Protein 8ZMM (pdb70)

Radius of gyration: 25.81 Å; Cα contacts (8 Å, |Δi|>4): 399; chains: 6; bounding box: 47×24×90 Å

Solvent-accessible surface area: 10293 Å² total

Foldseek 3Di:
DQDDDDDDDDDDDDDDDDDD/DDDDDDDDDDDDDDDDDDDDD/DCDDDDDDDDDDDDDDDPD/DDDDDDDDDDDDDDDDDDDDD/DDDDDDDDDDDDDDDDDDPD/DDDDDDDDDDDDDDDDDDDDD

Secondary structure (DSSP, 8-state):
-----PPPPPPPPP------/------PPPPPPPP-------/-----PPPPPPPPP-----/------PPPPPPPPP------/------PPPPPPPPP-----/------PPPPPPPPP------

B-factor: mean 19.25, std 9.71, range [7.04, 76.08]

Sequence (122 aa):
GPGPGEKGDRRGFPGPGPGPGPGPGPGEKGDRGFPGPGPGPGGPGPGEKGDRGFPGPGPGPPGPGPGEKGDRGFPGPGPGPGPGPGPGEKGDRGFPGPGPGPPGPGPGEKGDRGFPGPGPGPG

Structure (mmCIF, N/CA/C/O backbone):
data_8ZMM
#
_entry.id   8ZMM
#
_cell.length_a   30.479
_cell.length_b   26.425
_cell.length_c   67.617
_cell.angle_alpha   90.000
_cell.angle_beta   99.088
_cell.angle_gamma   90.000
#
_symmetry.space_group_name_H-M   'P 1 21 1'
#
loop_
_entity.id
_entity.type
_entity.pdbx_description
1 polymer 'collagen type IV'
2 water water
#
loop_
_atom_site.group_PDB
_atom_site.id
_atom_site.type_symbol
_atom_site.label_atom_id
_atom_site.label_alt_id
_atom_site.label_comp_id
_atom_site.label_asym_id
_atom_site.label_entity_id
_atom_site.label_seq_id
_atom_site.pdbx_PDB_ins_code
_atom_site.Cartn_x
_atom_site.Cartn_y
_atom_site.Cartn_z
_atom_site.occupancy
_atom_site.B_iso_or_equiv
_atom_site.auth_seq_id
_atom_site.auth_comp_id
_atom_site.auth_asym_id
_atom_site.auth_atom_id
_atom_site.pdbx_PDB_model_num
ATOM 9 N N . GLY A 1 3 ? 19.043 -9.190 -27.077 1.000 32.694 3 GLY A N 1
ATOM 10 C CA . GLY A 1 3 ? 19.677 -8.447 -26.014 1.000 28.344 3 GLY A CA 1
ATOM 11 C C . GLY A 1 3 ? 19.344 -9.017 -24.639 1.000 24.713 3 GLY A C 1
ATOM 12 O O . GLY A 1 3 ? 18.485 -9.893 -24.485 1.000 24.981 3 GLY A O 1
ATOM 13 N N . PRO A 1 4 ? 20.036 -8.521 -23.594 1.000 21.760 4 PRO A N 1
ATOM 14 C CA . PRO A 1 4 ? 19.832 -9.024 -22.250 1.000 20.704 4 PRO A CA 1
ATOM 15 C C . PRO A 1 4 ? 18.451 -8.622 -21.758 1.000 16.169 4 PRO A C 1
ATOM 16 O O . PRO A 1 4 ? 17.836 -7.672 -22.235 1.000 15.853 4 PRO A O 1
ATOM 28 N N . GLY A 1 6 ? 15.718 -6.824 -19.415 1.000 12.662 6 GLY A N 1
ATOM 29 C CA . GLY A 1 6 ? 15.685 -5.485 -18.840 1.000 14.091 6 GLY A CA 1
ATOM 30 C C . GLY A 1 6 ? 15.947 -5.478 -17.342 1.000 15.632 6 GLY A C 1
ATOM 31 O O . GLY A 1 6 ? 16.025 -6.521 -16.710 1.000 17.242 6 GLY A O 1
ATOM 32 N N . PRO A 1 7 ? 15.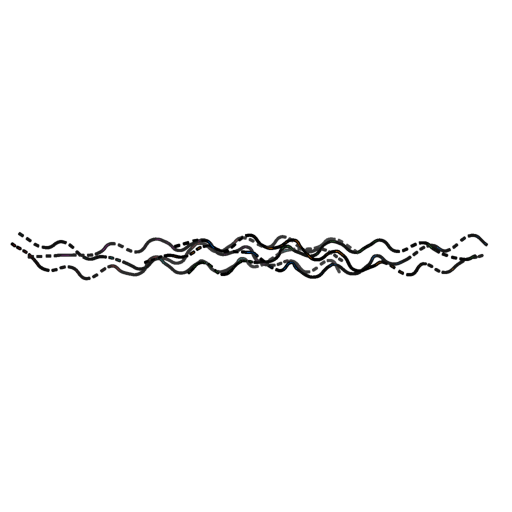995 -4.269 -16.748 1.000 16.393 7 PRO A N 1
ATOM 33 C CA . PRO A 1 7 ? 16.170 -4.158 -15.309 1.000 18.500 7 PRO A CA 1
ATOM 34 C C . PRO A 1 7 ? 14.922 -4.565 -14.535 1.000 18.782 7 PRO A C 1
ATOM 35 O O . PRO A 1 7 ? 13.808 -4.679 -15.064 1.000 15.621 7 PRO A O 1
ATOM 47 N N . GLY A 1 9 ? 11.622 -4.454 -12.262 1.000 17.118 9 GLY A N 1
ATOM 48 C CA . GLY A 1 9 ? 10.521 -3.501 -12.121 1.000 17.074 9 GLY A CA 1
ATOM 49 C C . GLY A 1 9 ? 10.537 -2.718 -10.806 1.000 17.809 9 GLY A C 1
ATOM 50 O O . GLY A 1 9 ? 11.324 -3.004 -9.924 1.000 20.202 9 GLY A O 1
ATOM 51 N N . GLU A 1 10 ? 9.648 -1.707 -10.713 1.000 17.017 10 GLU A N 1
ATOM 52 C CA . GLU A 1 10 ? 9.484 -0.879 -9.520 1.000 19.101 10 GLU A CA 1
ATOM 53 C C . GLU A 1 10 ? 8.918 -1.721 -8.368 1.000 18.440 10 GLU A C 1
ATOM 54 O O . GLU A 1 10 ? 8.120 -2.631 -8.555 1.000 16.457 10 GLU A O 1
ATOM 60 N N . LYS A 1 11 ? 9.326 -1.426 -7.130 1.000 20.735 11 LYS A N 1
ATOM 61 C CA . LYS A 1 11 ? 8.794 -2.143 -5.977 1.000 20.955 11 LYS A CA 1
ATOM 62 C C . LYS A 1 11 ? 7.300 -1.844 -5.834 1.000 18.723 11 LYS A C 1
ATOM 63 O O . LYS A 1 11 ? 6.858 -0.740 -6.153 1.000 19.537 11 LYS A O 1
ATOM 69 N N . GLY A 1 12 ? 6.507 -2.848 -5.412 1.000 16.292 12 GLY A N 1
ATOM 70 C CA . GLY A 1 12 ? 5.073 -2.664 -5.259 1.000 14.327 12 GLY A CA 1
ATOM 71 C C . GLY A 1 12 ? 4.699 -1.710 -4.124 1.000 14.161 12 GLY A C 1
ATOM 72 O O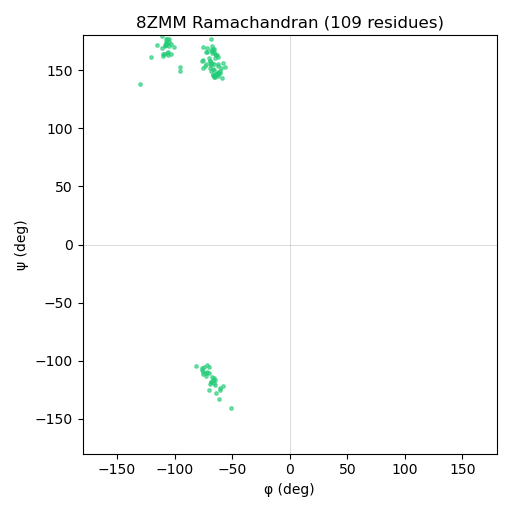 . GLY A 1 12 ? 5.532 -1.367 -3.286 1.000 15.658 12 GLY A O 1
ATOM 73 N N . ASP A 1 13 ? 3.424 -1.300 -4.122 1.000 13.899 13 ASP A N 1
ATOM 74 C CA . ASP A 1 13 ? 2.899 -0.415 -3.100 1.000 13.795 13 ASP A CA 1
ATOM 75 C C . ASP A 1 13 ? 2.821 -1.149 -1.770 1.000 12.247 13 ASP A C 1
ATOM 76 O O . ASP A 1 13 ? 2.684 -2.370 -1.717 1.000 11.844 13 ASP A O 1
ATOM 81 N N . ARG A 1 14 ? 2.851 -0.376 -0.693 1.000 13.793 14 ARG A N 1
ATOM 82 C CA A ARG A 1 14 ? 2.713 -0.941 0.634 0.500 13.431 14 ARG A CA 1
ATOM 83 C CA B ARG A 1 14 ? 2.716 -0.946 0.631 0.500 13.689 14 ARG A CA 1
ATOM 84 C C . ARG A 1 14 ? 1.314 -1.519 0.816 1.000 11.220 14 ARG A C 1
ATOM 85 O O . ARG A 1 14 ? 0.310 -1.040 0.300 1.000 13.669 14 ARG A O 1
ATOM 100 N N . GLY A 1 15 ? 1.251 -2.602 1.600 1.000 11.254 15 GLY A N 1
ATOM 101 C CA . GLY A 1 15 ? -0.023 -3.210 1.908 1.000 10.401 15 GLY A CA 1
ATOM 102 C C . GLY A 1 15 ? -0.934 -2.309 2.730 1.000 11.542 15 GLY A C 1
ATOM 103 O O . GLY A 1 15 ? -0.498 -1.351 3.360 1.000 11.829 15 GLY A O 1
ATOM 104 N N . PHE A 1 16 ? -2.224 -2.623 2.713 1.000 11.284 16 PHE A N 1
ATOM 105 C CA . PHE A 1 16 ? -3.178 -1.906 3.534 1.000 11.907 16 PHE A CA 1
ATOM 106 C C . PHE A 1 16 ? -2.944 -2.237 5.000 1.000 11.785 16 PHE A C 1
ATOM 107 O O . PHE A 1 16 ? -2.379 -3.265 5.357 1.000 11.442 16 PHE A O 1
ATOM 115 N N . PRO A 1 17 ? -3.401 -1.361 5.894 1.000 13.319 17 PRO A N 1
ATOM 116 C CA . PRO A 1 17 ? -3.255 -1.641 7.317 1.000 13.684 17 PRO A CA 1
ATOM 117 C C . PRO A 1 17 ? -4.109 -2.850 7.679 1.000 12.422 17 PRO A C 1
ATOM 118 O O . PRO A 1 17 ? -5.135 -3.175 7.033 1.000 14.145 17 PRO A O 1
ATOM 122 N N . GLY A 1 18 ? -3.697 -3.497 8.752 1.000 12.840 18 GLY A N 1
ATOM 123 C CA . GLY A 1 18 ? -4.407 -4.666 9.206 1.000 12.619 18 GLY A CA 1
ATOM 124 C C . GLY A 1 18 ? -5.794 -4.327 9.732 1.000 13.497 18 GLY A C 1
ATOM 125 O O . GLY A 1 18 ? -6.133 -3.189 10.051 1.000 12.923 18 GLY A O 1
ATOM 126 N N . PRO A 1 19 ? -6.619 -5.362 9.868 1.000 13.753 19 PRO A N 1
ATOM 127 C CA . PRO A 1 19 ? -7.947 -5.209 10.442 1.000 14.779 19 PRO A CA 1
ATOM 128 C C . PRO A 1 19 ? -7.882 -4.959 11.937 1.000 13.472 19 PRO A C 1
ATOM 129 O O . PRO A 1 19 ? -6.898 -5.274 12.591 1.000 12.573 19 PRO A O 1
ATOM 141 N N . GLY A 1 21 ? -8.302 -5.774 15.791 1.000 10.370 21 GLY A N 1
ATOM 142 C CA . GLY A 1 21 ? -8.109 -7.020 16.485 1.000 10.444 21 GLY A CA 1
ATOM 143 C C . GLY A 1 21 ? -9.415 -7.686 16.867 1.000 10.233 21 GLY A C 1
ATOM 144 O O . GLY A 1 21 ? -10.507 -7.116 16.712 1.000 10.078 21 GLY A O 1
ATOM 145 N N . PRO A 1 22 ? -9.301 -8.892 17.458 1.000 10.383 22 PRO A N 1
ATOM 146 C CA . PRO A 1 22 ? -10.474 -9.590 17.970 1.000 10.498 22 PRO A CA 1
ATOM 147 C C . PRO A 1 22 ? -11.215 -8.774 18.996 1.000 10.381 22 PRO A C 1
ATOM 148 O O . PRO A 1 22 ? -10.638 -8.010 19.761 1.000 9.629 22 PRO A O 1
ATOM 160 N N . GLY A 1 24 ? -12.754 -8.034 22.473 1.000 11.576 24 GLY A N 1
ATOM 161 C CA . GLY A 1 24 ? -12.260 -8.409 23.768 1.000 11.764 24 GLY A CA 1
ATOM 162 C C . GLY A 1 24 ? -13.131 -9.474 24.408 1.000 13.265 24 GLY A C 1
ATOM 163 O O . GLY A 1 24 ? -14.280 -9.680 24.020 1.000 14.034 24 GLY A O 1
ATOM 164 N N . PRO A 1 25 ? -12.599 -10.124 25.441 1.000 14.698 25 PRO A N 1
ATOM 165 C CA . PRO A 1 25 ? -13.341 -11.157 26.137 1.000 15.281 25 PRO A CA 1
ATOM 166 C C . PRO A 1 25 ? -14.581 -10.604 26.835 1.000 14.690 25 PRO A C 1
ATOM 167 O O . PRO A 1 25 ? -14.649 -9.433 27.236 1.000 12.652 25 PRO A O 1
ATOM 179 N N . GLY A 1 27 ? -17.006 -9.660 29.817 1.000 21.193 27 GLY A N 1
ATOM 180 C CA . GLY A 1 27 ? -16.664 -9.168 31.155 1.000 24.737 27 GLY A CA 1
ATOM 181 C C . GLY A 1 27 ? -16.877 -10.198 32.257 1.000 31.019 27 GLY A C 1
ATOM 182 O O . GLY A 1 27 ? -17.938 -10.851 32.209 1.000 40.438 27 GLY A O 1
ATOM 183 N N . PRO B 1 1 ? 20.371 -4.782 -27.273 1.000 41.298 1 PRO B N 1
ATOM 184 C CA . PRO B 1 1 ? 20.130 -3.790 -26.235 1.000 34.077 1 PRO B CA 1
ATOM 185 C C . PRO B 1 1 ? 19.273 -4.424 -25.146 1.000 28.067 1 PRO B C 1
ATOM 186 O O . PRO B 1 1 ? 18.466 -5.304 -25.446 1.000 27.489 1 PRO B O 1
ATOM 198 N N . GLY B 1 3 ? 16.277 -5.190 -22.600 1.000 14.880 3 GLY B N 1
ATOM 199 C CA . GLY B 1 3 ? 14.843 -4.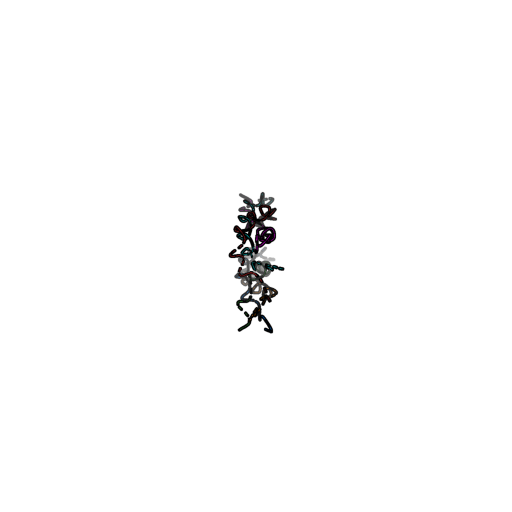990 -22.647 1.000 14.182 3 GLY B CA 1
ATOM 200 C C . GLY B 1 3 ? 14.372 -3.925 -21.673 1.000 13.586 3 GLY B C 1
ATOM 201 O O . GLY B 1 3 ? 15.153 -3.310 -20.946 1.000 15.377 3 GLY B O 1
ATOM 202 N N . PRO B 1 4 ? 13.062 -3.679 -21.676 1.000 13.350 4 PRO B N 1
ATOM 203 C CA . PRO B 1 4 ? 12.477 -2.676 -20.798 1.000 13.142 4 PRO B CA 1
ATOM 204 C C . PRO B 1 4 ? 12.421 -3.203 -19.374 1.000 12.110 4 PRO B C 1
ATOM 205 O O . PRO B 1 4 ? 12.592 -4.398 -19.126 1.000 11.103 4 PRO B O 1
ATOM 217 N N . GLY B 1 6 ? 10.963 -4.578 -15.884 1.000 11.956 6 GLY B N 1
ATOM 218 C CA . GLY B 1 6 ? 9.867 -5.469 -15.584 1.000 13.033 6 GLY B CA 1
ATOM 219 C C . GLY B 1 6 ? 8.656 -4.694 -15.052 1.000 12.979 6 GLY B C 1
ATOM 220 O O . GLY B 1 6 ? 8.697 -3.487 -14.783 1.000 13.733 6 GLY B O 1
ATOM 221 N N . PRO B 1 7 ? 7.530 -5.408 -14.843 1.000 14.549 7 PRO B N 1
ATOM 222 C CA . PRO B 1 7 ? 6.315 -4.800 -14.298 1.000 14.634 7 PRO B CA 1
ATOM 223 C C . PRO B 1 7 ? 6.495 -4.376 -12.860 1.000 13.672 7 PRO B C 1
ATOM 224 O O . PRO B 1 7 ? 7.335 -4.920 -12.157 1.000 12.954 7 PRO B O 1
ATOM 236 N N . GLY B 1 9 ? 5.944 -4.347 -8.927 1.000 13.099 9 GLY B N 1
ATOM 237 C CA . GLY B 1 9 ? 5.676 -5.445 -8.027 1.000 12.287 9 GLY B CA 1
ATOM 238 C C . GLY B 1 9 ? 4.254 -5.405 -7.491 1.000 11.549 9 GLY B C 1
ATOM 239 O O . GLY B 1 9 ? 3.561 -4.403 -7.578 1.000 12.743 9 GLY B O 1
ATOM 240 N N . GLU B 1 10 ? 3.845 -6.541 -6.946 1.000 12.894 10 GLU B N 1
ATOM 241 C CA . GLU B 1 10 ? 2.531 -6.643 -6.367 1.000 13.114 10 GLU B CA 1
ATOM 242 C C . GLU B 1 10 ? 2.465 -5.874 -5.061 1.000 12.214 10 GLU B C 1
ATOM 243 O O . GLU B 1 10 ? 3.444 -5.637 -4.375 1.000 12.186 10 GLU B O 1
ATOM 249 N N . LYS B 1 11 ? 1.249 -5.478 -4.722 1.000 12.856 11 LYS B N 1
ATOM 250 C CA . LYS B 1 11 ? 1.010 -4.804 -3.468 1.000 12.962 11 LYS B CA 1
ATOM 251 C C . LYS B 1 11 ? 1.416 -5.715 -2.317 1.000 11.266 11 LYS B C 1
ATOM 252 O O . LYS B 1 11 ? 1.240 -6.936 -2.347 1.000 11.970 11 LYS B O 1
ATOM 258 N N . GLY B 1 12 ? 1.892 -5.079 -1.251 1.000 10.507 12 GLY B N 1
ATOM 259 C CA . GLY B 1 12 ? 2.262 -5.806 -0.064 1.000 9.759 12 GLY B CA 1
ATOM 260 C C . GLY B 1 12 ? 1.079 -6.498 0.598 1.000 10.492 12 GLY B C 1
ATOM 261 O O . GLY B 1 12 ? -0.063 -6.162 0.366 1.000 11.324 12 GLY B O 1
ATOM 262 N N . ASP B 1 13 ? 1.408 -7.446 1.474 1.000 11.557 13 ASP B N 1
ATOM 263 C CA . ASP B 1 13 ? 0.437 -8.099 2.315 1.000 12.256 13 ASP B CA 1
ATOM 264 C C . ASP B 1 13 ? -0.240 -7.103 3.249 1.000 11.020 13 ASP B C 1
ATOM 265 O O . ASP B 1 13 ? 0.355 -6.136 3.686 1.000 10.091 13 ASP B O 1
ATOM 270 N N . ARG B 1 14 ? -1.497 -7.372 3.559 1.000 12.240 14 ARG B N 1
ATOM 271 C CA . ARG B 1 14 ? -2.168 -6.580 4.558 1.000 11.970 14 ARG B CA 1
ATOM 272 C C . ARG B 1 14 ? -1.459 -6.736 5.914 1.000 10.742 14 ARG B C 1
ATOM 273 O O . ARG B 1 14 ? -0.910 -7.777 6.251 1.000 10.723 14 ARG B O 1
ATOM 281 N N . GLY B 1 15 ? -1.485 -5.674 6.701 1.000 10.988 15 GLY B N 1
ATOM 282 C CA . GLY B 1 15 ? -0.938 -5.729 8.030 1.000 9.906 15 GLY B CA 1
ATOM 283 C C . GLY B 1 15 ? -1.605 -6.814 8.857 1.000 9.987 15 GLY B C 1
ATOM 284 O O . GLY B 1 15 ? -2.719 -7.256 8.605 1.000 11.394 15 GLY B O 1
ATOM 285 N N . PHE B 1 16 ? -0.894 -7.290 9.868 1.000 10.531 16 PHE B N 1
ATOM 286 C CA . PHE B 1 16 ? -1.471 -8.234 10.800 1.000 11.203 16 PHE B CA 1
ATOM 287 C C . PHE B 1 16 ? -2.643 -7.585 11.533 1.000 11.393 16 PHE B C 1
ATOM 288 O O . PHE B 1 16 ? -2.668 -6.370 11.750 1.000 12.092 16 PHE B O 1
ATOM 296 N N . PRO B 1 17 ? -3.578 -8.397 12.033 1.000 12.286 17 PRO B N 1
ATOM 297 C CA . PRO B 1 17 ? -4.626 -7.861 12.897 1.000 12.672 17 PRO B CA 1
ATOM 298 C C . PRO B 1 17 ? -4.059 -7.204 14.144 1.000 11.434 17 PRO B C 1
ATOM 299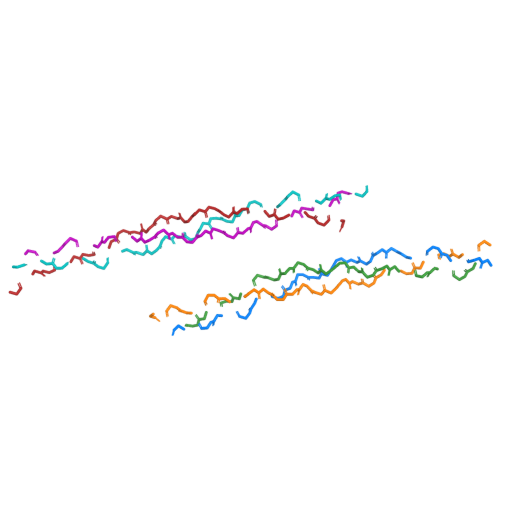 O O . PRO B 1 17 ? -3.002 -7.587 14.648 1.000 12.458 17 PRO B O 1
ATOM 303 N N . GLY B 1 18 ? -4.781 -6.245 14.672 1.000 11.623 18 GLY B N 1
ATOM 304 C CA . GLY B 1 18 ? -4.461 -5.643 15.936 1.000 10.530 18 GLY B CA 1
ATOM 305 C C . GLY B 1 18 ? -4.665 -6.623 17.078 1.000 9.556 18 GLY B C 1
ATOM 306 O O . GLY B 1 18 ? -5.133 -7.747 16.908 1.000 10.263 18 GLY B O 1
ATOM 307 N N . PRO B 1 19 ? -4.327 -6.183 18.294 1.000 10.124 19 PRO B N 1
ATOM 308 C CA . PRO B 1 19 ? -4.480 -7.033 19.461 1.000 10.114 19 PRO B CA 1
ATOM 309 C C . PRO B 1 19 ? -5.945 -7.103 19.867 1.000 8.912 19 PRO B C 1
ATOM 310 O O . PRO B 1 19 ? -6.776 -6.289 19.475 1.000 9.585 19 PRO B O 1
ATOM 322 N N . GLY B 1 21 ? -9.314 -6.563 21.864 1.000 8.957 21 GLY B N 1
ATOM 323 C CA . GLY B 1 21 ? -9.888 -5.444 22.585 1.000 10.085 21 GLY B CA 1
ATOM 324 C C . GLY B 1 21 ? -9.853 -5.720 24.072 1.000 8.994 21 GLY B C 1
ATOM 325 O O . GLY B 1 21 ? -9.607 -6.825 24.526 1.000 10.170 21 GLY B O 1
ATOM 326 N N . PRO B 1 22 ? -10.172 -4.696 24.880 1.000 11.161 22 PRO B N 1
ATOM 327 C CA . PRO B 1 22 ? -10.222 -4.866 26.329 1.000 11.792 22 PRO B CA 1
ATOM 328 C C . PRO B 1 22 ? -11.407 -5.731 26.682 1.000 10.899 22 PRO B C 1
ATOM 329 O O . PRO B 1 22 ? -12.380 -5.854 25.936 1.000 10.976 22 PRO B O 1
ATOM 341 N N . GLY B 1 24 ? -14.876 -6.775 28.544 1.000 14.248 24 GLY B N 1
ATOM 342 C CA . GLY B 1 24 ? -16.022 -6.053 29.024 1.000 16.752 24 GLY B CA 1
ATOM 343 C C . GLY B 1 24 ? -15.854 -5.762 30.501 1.000 18.146 24 GLY B C 1
ATOM 344 O O . GLY B 1 24 ? -15.138 -6.474 31.207 1.000 18.722 24 GLY B O 1
ATOM 345 N N . PRO B 1 25 ? -16.482 -4.677 30.985 1.000 23.548 25 PRO B N 1
ATOM 346 C CA . PRO B 1 25 ? -16.407 -4.361 32.402 1.000 25.155 25 PRO B CA 1
ATOM 347 C C . PRO B 1 25 ? -17.066 -5.450 33.239 1.000 24.231 25 PRO B C 1
ATOM 348 O O . PRO B 1 25 ? -17.928 -6.172 32.775 1.000 21.142 25 PRO B O 1
ATOM 360 N N . GLY B 1 27 ? -19.246 -5.116 35.435 1.000 36.653 27 GLY B N 1
ATOM 361 C CA . GLY B 1 27 ? -20.670 -4.808 35.473 1.000 45.076 27 GLY B CA 1
ATOM 362 C C . GLY B 1 27 ? -21.286 -4.636 34.095 1.000 48.972 27 GLY B C 1
ATOM 363 O O . GLY B 1 27 ? -21.099 -5.547 33.263 1.000 55.686 27 GLY B O 1
ATOM 372 N N . GLY C 1 3 ? 16.073 -7.031 -25.556 1.000 17.532 3 GLY C N 1
ATOM 373 C CA . GLY C 1 3 ? 15.803 -8.219 -24.786 1.000 15.839 3 GLY C CA 1
ATOM 374 C C . GLY C 1 3 ? 14.404 -8.221 -24.195 1.000 14.659 3 GLY C C 1
ATOM 375 O O . GLY C 1 3 ? 13.616 -7.277 -24.339 1.000 13.729 3 GLY C O 1
ATOM 376 N N . PRO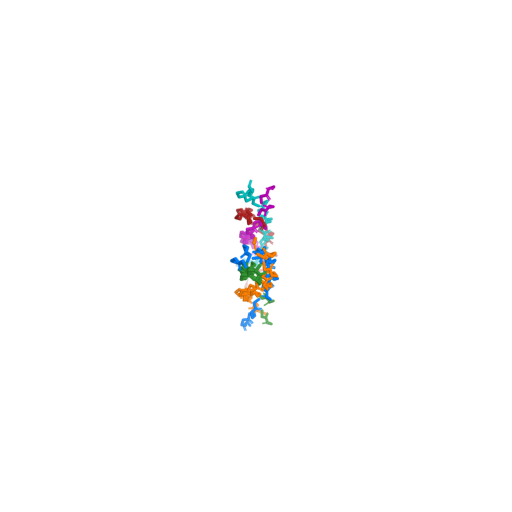 C 1 4 ? 14.065 -9.303 -23.486 1.000 13.096 4 PRO C N 1
ATOM 377 C CA . PRO C 1 4 ? 12.752 -9.383 -22.851 1.000 12.467 4 PRO C CA 1
ATOM 378 C C . PRO C 1 4 ? 12.636 -8.416 -21.682 1.000 11.928 4 PRO C C 1
ATOM 379 O O . PRO C 1 4 ? 13.623 -7.894 -21.157 1.000 11.014 4 PRO C O 1
ATOM 391 N N . GLY C 1 6 ? 12.455 -7.056 -17.954 1.000 12.312 6 GLY C N 1
ATOM 392 C CA . GLY C 1 6 ? 13.140 -7.458 -16.752 1.000 14.936 6 GLY C CA 1
ATOM 393 C C . GLY C 1 6 ? 12.232 -8.193 -15.782 1.000 15.368 6 GLY C C 1
ATOM 394 O O . GLY C 1 6 ? 11.019 -8.333 -15.970 1.000 14.653 6 GLY C O 1
ATOM 395 N N . PRO C 1 7 ? 12.814 -8.663 -14.666 1.000 18.475 7 PRO C N 1
ATOM 396 C CA . PRO C 1 7 ? 12.020 -9.379 -13.681 1.000 19.568 7 PRO C CA 1
ATOM 397 C C . PRO C 1 7 ? 10.996 -8.460 -13.039 1.000 18.532 7 PRO C C 1
ATOM 398 O O . PRO C 1 7 ? 11.156 -7.253 -12.959 1.000 17.802 7 PRO C O 1
ATOM 410 N N . GLY C 1 9 ? 8.990 -6.383 -10.324 1.000 14.924 9 GLY C N 1
ATOM 411 C CA . GLY C 1 9 ? 9.494 -5.671 -9.178 1.000 16.292 9 GLY C CA 1
ATOM 412 C C . GLY C 1 9 ? 9.180 -6.438 -7.901 1.000 16.764 9 GLY C C 1
ATOM 413 O O . GLY C 1 9 ? 8.350 -7.331 -7.861 1.000 15.373 9 GLY C O 1
ATOM 414 N N . GLU C 1 10 ? 9.878 -6.070 -6.852 1.000 18.309 10 GLU C N 1
ATOM 415 C CA . GLU C 1 10 ? 9.679 -6.767 -5.604 1.000 19.534 10 GLU C CA 1
ATOM 416 C C . GLU C 1 10 ? 8.300 -6.448 -5.035 1.000 16.426 10 GLU C C 1
ATOM 417 O O . GLU C 1 10 ? 7.744 -5.367 -5.219 1.000 16.169 10 GLU C O 1
ATOM 423 N N . LYS C 1 11 ? 7.769 -7.397 -4.277 1.000 16.752 11 LYS C N 1
ATOM 424 C CA . LYS C 1 11 ? 6.503 -7.176 -3.602 1.000 15.861 11 LYS C CA 1
ATOM 425 C C . LYS C 1 11 ? 6.632 -6.035 -2.592 1.000 15.352 11 LYS C C 1
ATOM 426 O O . LYS C 1 11 ? 7.658 -5.854 -1.940 1.000 17.182 11 LYS C O 1
ATOM 432 N N . GLY C 1 12 ? 5.548 -5.292 -2.423 1.000 11.921 12 GLY C N 1
ATOM 433 C CA . GLY C 1 12 ? 5.510 -4.196 -1.477 1.000 12.037 12 GLY C CA 1
ATOM 434 C C . GLY C 1 12 ? 5.665 -4.675 -0.039 1.000 11.864 12 GLY C C 1
ATOM 435 O O . GLY C 1 12 ? 5.469 -5.842 0.301 1.000 12.307 12 GLY C O 1
ATOM 436 N N . ASP C 1 13 ? 5.967 -3.731 0.840 1.000 12.194 13 ASP C N 1
ATOM 437 C CA . ASP C 1 13 ? 6.044 -4.014 2.260 1.000 12.470 13 ASP C CA 1
ATOM 438 C C . ASP C 1 13 ? 4.683 -4.337 2.867 1.000 10.525 13 ASP C C 1
ATOM 439 O O . ASP C 1 13 ? 3.649 -3.804 2.445 1.000 10.584 13 ASP C O 1
ATOM 444 N N . ARG C 1 14 ? 4.698 -5.181 3.888 1.000 10.719 14 ARG C N 1
ATOM 445 C CA . ARG C 1 14 ? 3.497 -5.472 4.649 1.000 10.463 14 ARG C CA 1
ATOM 446 C C . ARG C 1 14 ? 2.954 -4.179 5.234 1.000 10.144 14 ARG C C 1
ATOM 447 O O . ARG C 1 14 ? 3.722 -3.343 5.735 1.000 11.904 14 ARG C O 1
ATOM 455 N N . GLY C 1 15 ? 1.615 -4.075 5.278 1.000 9.182 15 GLY C N 1
ATOM 456 C CA . GLY C 1 15 ? 0.987 -2.922 5.868 1.000 9.777 15 GLY C CA 1
ATOM 457 C C . GLY C 1 15 ? 1.215 -2.833 7.383 1.000 9.540 15 GLY C C 1
ATOM 458 O O . GLY C 1 15 ? 1.665 -3.764 8.032 1.000 10.622 15 GLY C O 1
ATOM 459 N N . PHE C 1 16 ? 0.812 -1.703 7.919 1.000 11.110 16 PHE C N 1
ATOM 460 C CA . PHE C 1 16 ? 0.890 -1.466 9.338 1.000 11.789 16 PHE C CA 1
ATOM 461 C C . PHE C 1 16 ? -0.072 -2.398 10.070 1.000 11.651 16 PHE C C 1
ATOM 462 O O . PHE C 1 16 ? -1.139 -2.710 9.557 1.000 11.045 16 PHE C O 1
ATOM 470 N N . PRO C 1 17 ? 0.228 -2.791 11.335 1.000 12.660 17 PRO C N 1
ATOM 471 C CA . PRO C 1 17 ? -0.728 -3.579 12.101 1.000 13.479 17 PRO C CA 1
ATOM 472 C C . PRO C 1 17 ? -2.032 -2.823 12.337 1.000 13.181 17 PRO C C 1
ATOM 473 O O . PRO C 1 17 ? -2.071 -1.608 12.453 1.000 14.243 17 PRO C O 1
ATOM 477 N N . GLY C 1 18 ? -3.105 -3.569 12.522 1.000 11.986 18 GLY C N 1
ATOM 478 C CA . GLY C 1 18 ? -4.401 -2.978 12.777 1.000 11.776 18 GLY C CA 1
ATOM 479 C C . GLY C 1 18 ? -4.526 -2.451 14.206 1.000 11.746 18 GLY C C 1
ATOM 480 O O . GLY C 1 18 ? -3.713 -2.724 15.059 1.000 11.705 18 GLY C O 1
ATOM 481 N N . PRO C 1 19 ? -5.608 -1.702 14.495 1.000 11.871 19 PRO C N 1
ATOM 482 C CA . PRO C 1 19 ? -5.888 -1.188 15.839 1.000 11.820 19 PRO C CA 1
ATOM 483 C C . PRO C 1 19 ? -6.435 -2.261 16.765 1.000 10.292 19 PRO C C 1
ATOM 484 O O . PRO C 1 19 ? -6.790 -3.357 16.354 1.000 10.127 19 PRO C O 1
ATOM 496 N N . GLY C 1 21 ? -9.003 -4.382 18.970 1.000 9.263 21 GLY C N 1
ATOM 497 C CA . GLY C 1 21 ? -10.380 -4.760 18.736 1.000 10.092 21 GLY C CA 1
ATOM 498 C C . GLY C 1 21 ? -11.350 -3.982 19.609 1.000 10.558 21 GLY C C 1
ATOM 499 O O . GLY C 1 21 ? -10.984 -3.309 20.551 1.000 10.017 21 GLY C O 1
ATOM 500 N N . PRO C 1 22 ? -12.651 -4.150 19.340 1.000 10.518 22 PRO C N 1
ATOM 501 C CA . PRO C 1 22 ? -13.682 -3.504 20.136 1.000 11.284 22 PRO C CA 1
ATOM 502 C C . PRO C 1 22 ? -13.697 -4.111 21.538 1.000 9.875 22 PRO C C 1
ATOM 503 O O . PRO C 1 22 ? -13.258 -5.243 21.773 1.000 9.875 22 PRO C O 1
ATOM 515 N N . GLY C 1 24 ? -15.048 -6.035 24.772 1.000 11.461 24 GLY C N 1
ATOM 516 C CA . GLY C 1 24 ? -15.924 -7.151 25.024 1.000 13.164 24 GLY C CA 1
ATOM 517 C C . GLY C 1 24 ? -17.226 -6.639 25.660 1.000 14.161 24 GLY C C 1
ATOM 518 O O . GLY C 1 24 ? -17.308 -5.534 26.193 1.000 16.359 24 GLY C O 1
ATOM 519 N N . PRO C 1 25 ? -18.285 -7.428 25.638 1.000 19.423 25 PRO C N 1
ATOM 520 C CA . PRO C 1 25 ? -19.545 -7.001 26.237 1.000 22.436 25 PRO C CA 1
ATOM 521 C C . PRO C 1 25 ? -19.439 -6.984 27.759 1.000 24.061 25 PRO C C 1
ATOM 522 O O . PRO C 1 25 ? -18.679 -7.775 28.310 1.000 24.190 25 PRO C O 1
ATOM 534 N N . PRO D 1 1 ? -27.596 2.279 64.293 1.000 42.760 1 PRO D N 1
ATOM 535 C CA . PRO D 1 1 ? -27.319 1.787 62.944 1.000 37.064 1 PRO D CA 1
ATOM 536 C C . PRO D 1 1 ? -26.399 2.775 62.226 1.000 31.500 1 PRO D C 1
ATOM 537 O O . PRO D 1 1 ? -26.296 3.922 62.643 1.000 33.299 1 PRO D O 1
ATOM 549 N N . GLY D 1 3 ? -24.717 5.654 59.889 1.000 19.259 3 GLY D N 1
ATOM 550 C CA . GLY D 1 3 ? -25.232 6.844 59.233 1.000 19.567 3 GLY D CA 1
ATOM 551 C C . GLY D 1 3 ? -25.337 6.603 57.723 1.000 18.307 3 GLY D C 1
ATOM 552 O O . GLY D 1 3 ? -24.897 5.586 57.182 1.000 18.249 3 GLY D O 1
ATOM 553 N N . PRO D 1 4 ? -25.924 7.555 56.993 1.000 17.712 4 PRO D N 1
ATOM 554 C CA . PRO D 1 4 ? -26.093 7.440 55.547 1.000 16.475 4 PRO D CA 1
ATOM 555 C C . PRO D 1 4 ? -24.761 7.326 54.785 1.000 13.363 4 PRO D C 1
ATOM 556 O O . PRO D 1 4 ? -23.775 8.004 55.097 1.000 13.455 4 PRO D O 1
ATOM 568 N N . GLY D 1 6 ? -21.951 8.048 51.985 1.000 11.145 6 GLY D N 1
ATOM 569 C CA . GLY D 1 6 ? -21.595 9.250 51.269 1.000 10.016 6 GLY D CA 1
ATOM 570 C C . GLY D 1 6 ? -21.863 9.130 49.773 1.000 10.133 6 GLY D C 1
ATOM 571 O O . GLY D 1 6 ? -22.215 8.063 49.233 1.000 11.299 6 GLY D O 1
ATOM 572 N N . PRO D 1 7 ? -21.733 10.244 49.054 1.000 9.387 7 PRO D N 1
ATOM 573 C CA . PRO D 1 7 ? -21.920 10.262 47.597 1.000 10.122 7 PRO D CA 1
ATOM 574 C C . PRO D 1 7 ? -20.678 9.784 46.862 1.000 9.316 7 PRO D C 1
ATOM 575 O O . PRO D 1 7 ? -19.608 9.632 47.449 1.000 9.126 7 PRO D O 1
ATOM 587 N N . GLY D 1 9 ? -17.261 9.655 44.687 1.000 9.342 9 GLY D N 1
ATOM 588 C CA . GLY D 1 9 ? -16.073 10.468 44.551 1.000 8.678 9 GLY D CA 1
ATOM 589 C C . GLY D 1 9 ? -16.017 11.238 43.248 1.000 9.125 9 GLY D C 1
ATOM 590 O O . GLY D 1 9 ? -16.809 11.001 42.342 1.000 10.248 9 GLY D O 1
ATOM 591 N N . GLU D 1 10 ? -15.018 12.120 43.156 1.000 9.130 10 GLU D N 1
ATOM 592 C CA . GLU D 1 10 ? -14.742 12.872 41.935 1.000 10.441 10 GLU D CA 1
ATOM 593 C C . GLU D 1 10 ? -14.063 11.999 40.878 1.000 10.173 10 GLU D C 1
ATOM 594 O O . GLU D 1 10 ? -13.436 11.004 41.185 1.000 10.396 10 GLU D O 1
ATOM 600 N N . LYS D 1 11 ? -14.178 12.435 39.628 1.000 10.474 11 LYS D N 1
ATOM 601 C CA . LYS D 1 11 ? -13.560 11.758 38.513 1.000 10.464 11 LYS D CA 1
ATOM 602 C C . LYS D 1 11 ? -12.040 11.782 38.645 1.000 9.735 11 LYS D C 1
ATOM 603 O O . LYS D 1 11 ? -11.450 12.764 39.082 1.000 10.455 11 LYS D O 1
ATOM 609 N N . GLY D 1 12 ? -11.426 10.711 38.166 1.000 9.270 12 GLY D N 1
ATOM 610 C CA . GLY D 1 12 ? -9.969 10.591 38.141 1.000 9.126 12 GLY D CA 1
ATOM 611 C C . GLY D 1 12 ? -9.320 11.506 37.099 1.000 8.777 12 GLY D C 1
ATOM 612 O O . GLY D 1 12 ? -9.974 12.059 36.221 1.000 10.119 12 GLY D O 1
ATOM 613 N N . ASP D 1 13 ? -8.001 11.594 37.189 1.000 8.950 13 ASP D N 1
ATOM 614 C CA . ASP D 1 13 ? -7.219 12.375 36.245 1.000 9.405 13 ASP D CA 1
ATOM 615 C C . ASP D 1 13 ? -7.075 11.661 34.892 1.000 8.577 13 ASP D C 1
ATOM 616 O O . ASP D 1 13 ? -7.094 10.461 34.822 1.000 8.227 13 ASP D O 1
ATOM 621 N N . ARG D 1 14 ? -6.925 12.448 33.825 1.000 8.880 14 ARG D N 1
ATOM 622 C CA . ARG D 1 14 ? -6.689 11.899 32.501 1.000 8.499 14 ARG D CA 1
ATOM 623 C C . ARG D 1 14 ? -5.340 11.205 32.460 1.000 7.581 14 ARG D C 1
ATOM 624 O O . ARG D 1 14 ? -4.399 11.621 33.114 1.000 9.198 14 ARG D O 1
ATOM 632 N N . GLY D 1 15 ? -5.251 10.121 31.709 1.000 7.122 15 GLY D N 1
ATOM 633 C CA . GLY D 1 15 ? -3.996 9.414 31.583 1.000 7.461 15 GLY D CA 1
ATOM 634 C C . GLY D 1 15 ? -2.901 10.205 30.878 1.000 7.325 15 GLY D C 1
ATOM 635 O O . GLY D 1 15 ? -3.139 11.233 30.251 1.000 7.937 15 GLY D O 1
ATOM 636 N N . PHE D 1 16 ? -1.682 9.718 31.014 1.000 7.044 16 PHE D N 1
ATOM 637 C CA . PHE D 1 16 ? -0.549 10.273 30.318 1.000 8.581 16 PHE D CA 1
ATOM 638 C C . PHE D 1 16 ? -0.767 10.162 28.817 1.000 8.472 16 PHE D C 1
ATOM 639 O O . PHE D 1 16 ? -1.407 9.246 28.324 1.000 8.893 16 PHE D O 1
ATOM 647 N N . PRO D 1 17 ? -0.214 11.107 28.040 1.000 9.418 17 PRO D N 1
ATOM 648 C CA . PRO D 1 17 ? -0.308 10.986 26.591 1.000 10.152 17 PRO D CA 1
ATOM 649 C C . PRO D 1 17 ? 0.499 9.825 26.058 1.000 9.366 17 PRO D C 1
ATOM 650 O O . PRO D 1 17 ? 1.436 9.349 26.705 1.000 10.821 17 PRO D O 1
ATOM 654 N N . GLY D 1 18 ? 0.099 9.352 24.878 1.000 10.063 18 GLY D N 1
ATOM 655 C CA . GLY D 1 18 ? 0.862 8.314 24.243 1.000 10.754 18 GLY D CA 1
ATOM 656 C C . GLY D 1 18 ? 2.174 8.809 23.693 1.000 10.873 18 GLY D C 1
ATOM 657 O O . GLY D 1 18 ? 2.372 9.998 23.531 1.000 11.580 18 GLY D O 1
ATOM 658 N N . PRO D 1 19 ? 3.070 7.864 23.361 1.000 11.371 19 PRO D N 1
ATOM 659 C CA . PRO D 1 19 ? 4.340 8.199 22.730 1.000 12.286 19 PRO D CA 1
ATOM 660 C C . PRO D 1 19 ? 4.167 8.626 21.279 1.000 12.297 19 PRO D C 1
ATOM 661 O O . PRO D 1 19 ? 3.177 8.288 20.639 1.000 11.267 19 PRO D O 1
ATOM 673 N N . GLY D 1 21 ? 4.534 8.332 17.312 1.000 11.630 21 GLY D N 1
ATOM 674 C CA . GLY D 1 21 ? 4.489 7.155 16.468 1.000 12.263 21 GLY D CA 1
ATOM 675 C C . GLY D 1 21 ? 5.873 6.747 15.973 1.000 11.809 21 GLY D C 1
ATOM 676 O O . GLY D 1 21 ? 6.834 7.477 16.107 1.000 12.427 21 GLY D O 1
ATOM 677 N N . PRO D 1 22 ? 5.966 5.571 15.349 1.000 12.858 22 PRO D N 1
ATOM 678 C CA . PRO D 1 22 ? 7.218 5.095 14.782 1.000 13.415 22 PRO D CA 1
ATOM 679 C C . PRO D 1 22 ? 7.576 5.822 13.497 1.000 13.473 22 PRO D C 1
ATOM 680 O O . PRO D 1 22 ? 6.724 6.541 12.933 1.000 10.976 22 PRO D O 1
ATOM 692 N N . GLY D 1 24 ? 8.159 6.694 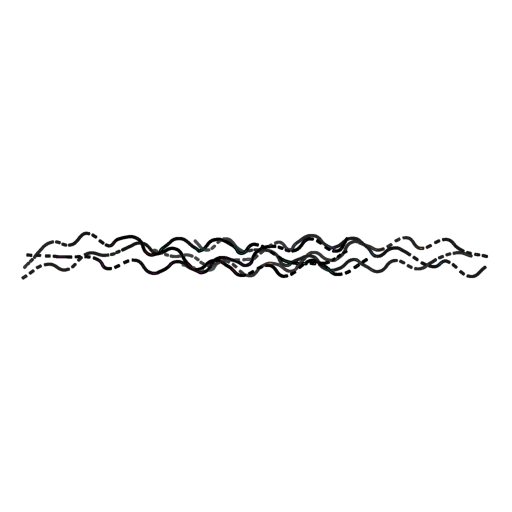9.675 1.000 15.416 24 GLY D N 1
ATOM 693 C CA . GLY D 1 24 ? 7.434 6.355 8.476 1.000 15.407 24 GLY D CA 1
ATOM 694 C C . GLY D 1 24 ? 8.231 5.388 7.617 1.000 16.571 24 GLY D C 1
ATOM 695 O O . GLY D 1 24 ? 9.411 5.155 7.845 1.000 17.868 24 GLY D O 1
ATOM 696 N N . PRO D 1 25 ? 7.559 4.827 6.592 1.000 20.267 25 PRO D N 1
ATOM 697 C CA . PRO D 1 25 ? 8.190 3.945 5.619 1.000 21.544 25 PRO D CA 1
ATOM 698 C C . PRO D 1 25 ? 9.311 4.616 4.833 1.000 22.506 25 PRO D C 1
ATOM 699 O O . PRO D 1 25 ? 9.262 5.832 4.648 1.000 18.196 25 PRO D O 1
ATOM 711 N N . GLY D 1 27 ? 9.508 4.771 1.752 1.000 37.300 27 GLY D N 1
ATOM 712 C CA . GLY D 1 27 ? 8.771 5.392 0.665 1.000 43.759 27 GLY D CA 1
ATOM 713 C C . GLY D 1 27 ? 7.395 4.756 0.507 1.000 47.107 27 GLY D C 1
ATOM 714 O O . GLY D 1 27 ? 7.163 3.700 1.154 1.000 50.163 27 GLY D O 1
ATOM 715 N N . PRO E 1 1 ? -22.996 9.511 61.782 1.000 36.380 1 PRO E N 1
ATOM 716 C CA . PRO E 1 1 ? -23.386 10.655 60.968 1.000 31.663 1 PRO E CA 1
ATOM 717 C C . PRO E 1 1 ? -23.113 10.306 59.507 1.000 26.180 1 PRO E C 1
ATOM 718 O O . PRO E 1 1 ? -22.651 9.214 59.219 1.000 23.492 1 PRO E O 1
ATOM 730 N N . GLY E 1 3 ? -21.682 9.681 55.735 1.000 17.399 3 GLY E N 1
ATOM 731 C CA . GLY E 1 3 ? -20.351 9.303 55.299 1.000 14.893 3 GLY E CA 1
ATOM 732 C C . GLY E 1 3 ? -19.722 10.328 54.360 1.000 13.197 3 GLY E C 1
ATOM 733 O O . GLY E 1 3 ? -20.387 11.152 53.731 1.000 14.514 3 GLY E O 1
ATOM 734 N N . PRO E 1 4 ? -18.397 10.263 54.215 1.000 11.920 4 PRO E N 1
ATOM 735 C CA . PRO E 1 4 ? -17.692 11.162 53.313 1.000 11.993 4 PRO E CA 1
ATOM 736 C C . PRO E 1 4 ? -17.880 10.767 51.866 1.000 9.975 4 PRO E C 1
ATOM 737 O O . PRO E 1 4 ? -18.249 9.632 51.552 1.000 9.712 4 PRO E O 1
ATOM 749 N N . GLY E 1 6 ? -16.761 9.339 48.337 1.000 9.398 6 GLY E N 1
ATOM 750 C CA . GLY E 1 6 ? -15.792 8.335 47.992 1.000 9.655 6 GLY E CA 1
ATOM 751 C C . GLY E 1 6 ? -14.479 8.956 47.511 1.000 9.168 6 GLY E C 1
ATOM 752 O O . GLY E 1 6 ? -14.371 10.158 47.252 1.000 9.238 6 GLY E O 1
ATOM 753 N N . PRO E 1 7 ? -13.443 8.121 47.365 1.000 10.414 7 PRO E N 1
ATOM 754 C CA . PRO E 1 7 ? -12.142 8.599 46.892 1.000 11.379 7 PRO E CA 1
ATOM 755 C C . PRO E 1 7 ? -12.252 9.072 45.454 1.000 11.060 7 PRO E C 1
ATOM 756 O O . PRO E 1 7 ? -13.115 8.594 44.703 1.000 11.068 7 PRO E O 1
ATOM 768 N N . GLY E 1 9 ? -11.533 9.010 41.573 1.000 11.561 9 GLY E N 1
ATOM 769 C CA . GLY E 1 9 ? -11.312 7.908 40.681 1.000 10.308 9 GLY E CA 1
ATOM 770 C C . GLY E 1 9 ? -9.830 7.734 40.333 1.000 9.136 9 GLY E C 1
ATOM 771 O O . GLY E 1 9 ? -8.989 8.623 40.505 1.000 9.476 9 GLY E O 1
ATOM 772 N N . GLU E 1 10 ? -9.544 6.573 39.811 1.000 9.912 10 GLU E N 1
ATOM 773 C CA . GLU E 1 10 ? -8.215 6.246 39.360 1.000 9.610 10 GLU E CA 1
ATOM 774 C C . GLU E 1 10 ? -7.826 7.053 38.116 1.000 9.022 10 GLU E C 1
ATOM 775 O O . GLU E 1 10 ? -8.651 7.483 37.328 1.000 10.468 10 GLU E O 1
ATOM 781 N N . LYS E 1 11 ? -6.524 7.160 37.909 1.000 8.878 11 LYS E N 1
ATOM 782 C CA . LYS E 1 11 ? -5.989 7.802 36.722 1.000 8.907 11 LYS E CA 1
ATOM 783 C C . LYS E 1 11 ? -6.352 6.999 35.476 1.000 8.078 11 LYS E C 1
ATOM 784 O O . LYS E 1 11 ? -6.322 5.777 35.456 1.000 9.487 11 LYS E O 1
ATOM 790 N N . GLY E 1 12 ? -6.614 7.710 34.392 1.000 8.127 12 GLY E N 1
ATOM 791 C CA . GLY E 1 12 ? -6.926 7.063 33.157 1.000 7.819 12 GLY E CA 1
ATOM 792 C C . GLY E 1 12 ? -5.734 6.316 32.563 1.000 7.929 12 GLY E C 1
ATOM 793 O O . GLY E 1 12 ? -4.588 6.488 32.951 1.000 8.132 12 GLY E O 1
ATOM 794 N N . ASP E 1 13 ? -6.038 5.492 31.570 1.000 8.461 13 ASP E N 1
ATOM 795 C CA . ASP E 1 13 ? -5.033 4.757 30.836 1.000 9.102 13 ASP E CA 1
ATOM 796 C C . ASP E 1 13 ? -4.166 5.682 29.978 1.000 8.242 13 ASP E C 1
ATOM 797 O O . ASP E 1 13 ? -4.577 6.753 29.598 1.000 8.196 13 ASP E O 1
ATOM 802 N N . ARG E 1 14 ? -2.944 5.254 29.692 1.000 8.448 14 ARG E N 1
ATOM 803 C CA . ARG E 1 14 ? -2.078 6.027 28.817 1.000 8.663 14 ARG E CA 1
ATOM 804 C C . ARG E 1 14 ? -2.657 6.040 27.401 1.000 8.393 14 ARG E C 1
ATOM 805 O O . ARG E 1 14 ? -3.238 5.066 26.926 1.000 9.525 14 ARG E O 1
ATOM 813 N N . GLY E 1 15 ? -2.450 7.171 26.715 1.000 7.891 15 GLY E N 1
ATOM 814 C CA . GLY E 1 15 ? -2.853 7.260 25.342 1.000 8.559 15 GLY E CA 1
ATOM 815 C C . GLY E 1 15 ? -2.114 6.256 24.457 1.000 8.375 15 GLY E C 1
ATOM 816 O O . GLY E 1 15 ? -1.039 5.779 24.786 1.000 9.967 15 GLY E O 1
ATOM 817 N N . PHE E 1 16 ? -2.682 6.010 23.299 1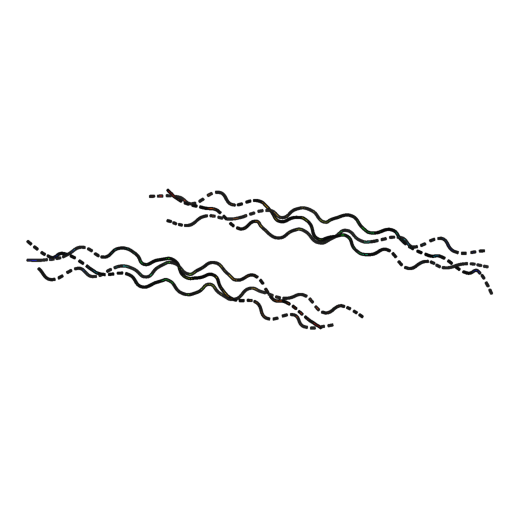.000 8.453 16 PHE E N 1
ATOM 818 C CA . PHE E 1 16 ? -2.050 5.146 22.314 1.000 9.028 16 PHE E CA 1
ATOM 819 C C . PHE E 1 16 ? -0.921 5.884 21.610 1.000 8.662 16 PHE E C 1
ATOM 820 O O . PHE E 1 16 ? -0.853 7.094 21.576 1.000 8.889 16 PHE E O 1
ATOM 828 N N . PRO E 1 17 ? 0.029 5.131 21.023 1.000 9.592 17 PRO E N 1
ATOM 829 C CA . PRO E 1 17 ? 1.058 5.735 20.208 1.000 10.252 17 PRO E CA 1
ATOM 830 C C . PRO E 1 17 ? 0.435 6.541 19.085 1.000 10.275 17 PRO E C 1
ATOM 831 O O . PRO E 1 17 ? -0.646 6.243 18.596 1.000 10.614 17 PRO E O 1
ATOM 835 N N . GLY E 1 18 ? 1.164 7.549 18.628 1.000 10.042 18 GLY E N 1
ATOM 836 C CA . GLY E 1 18 ? 0.752 8.267 17.441 1.000 11.154 18 GLY E CA 1
ATOM 837 C C . GLY E 1 18 ? 0.826 7.350 16.230 1.000 11.543 18 GLY E C 1
ATOM 838 O O . GLY E 1 18 ? 1.442 6.266 16.269 1.000 11.209 18 GLY E O 1
ATOM 839 N N . PRO E 1 19 ? 0.251 7.782 15.096 1.000 12.887 19 PRO E N 1
ATOM 840 C CA . PRO E 1 19 ? 0.384 6.972 13.889 1.000 13.911 19 PRO E CA 1
ATOM 841 C C . PRO E 1 19 ? 1.815 6.999 13.378 1.000 12.152 19 PRO E C 1
ATOM 842 O O . PRO E 1 19 ? 2.610 7.896 13.690 1.000 11.748 19 PRO E O 1
ATOM 854 N N . GLY E 1 21 ? 4.890 7.810 11.028 1.000 10.108 21 GLY E N 1
ATOM 855 C CA . GLY E 1 21 ? 5.235 9.047 10.380 1.000 10.743 21 GLY E CA 1
ATOM 856 C C . GLY E 1 21 ? 4.993 9.009 8.888 1.000 11.745 21 GLY E C 1
ATOM 857 O O . GLY E 1 21 ? 4.780 7.952 8.315 1.000 12.153 21 GLY E O 1
ATOM 858 N N . PRO E 1 22 ? 5.149 10.173 8.234 1.000 12.911 22 PRO E N 1
ATOM 859 C CA . PRO E 1 22 ? 5.035 10.249 6.784 1.000 14.936 22 PRO E CA 1
ATOM 860 C C . PRO E 1 22 ? 6.095 9.367 6.124 1.000 15.646 22 PRO E C 1
ATOM 861 O O . PRO E 1 22 ? 7.163 9.166 6.667 1.000 14.464 22 PRO E O 1
ATOM 873 N N . GLY E 1 24 ? 9.223 8.674 3.669 1.000 20.306 24 GLY E N 1
ATOM 874 C CA . GLY E 1 24 ? 10.296 9.548 3.253 1.000 23.055 24 GLY E CA 1
ATOM 875 C C . GLY E 1 24 ? 9.986 10.216 1.914 1.000 25.337 24 GLY E C 1
ATOM 876 O O . GLY E 1 24 ? 9.273 9.666 1.069 1.000 25.632 24 GLY E O 1
ATOM 877 N N . PRO E 1 25 ? 10.507 11.443 1.699 1.000 30.414 25 PRO E N 1
ATOM 878 C CA . PRO E 1 25 ? 10.327 12.152 0.431 1.000 35.676 25 PRO E CA 1
ATOM 879 C C . PRO E 1 25 ? 10.940 11.396 -0.748 1.000 39.072 25 PRO E C 1
ATOM 880 O O . PRO E 1 25 ? 11.946 10.702 -0.579 1.000 38.827 25 PRO E O 1
ATOM 892 N N . PRO F 1 1 ? -23.440 6.037 64.606 1.000 32.060 1 PRO F N 1
ATOM 893 C CA . PRO F 1 1 ? -22.279 5.294 64.144 1.000 28.717 1 PRO F CA 1
ATOM 894 C C . PRO F 1 1 ? -21.887 5.774 62.754 1.000 25.087 1 PRO F C 1
ATOM 895 O O . PRO F 1 1 ? -22.676 6.372 62.018 1.000 25.890 1 PRO F O 1
ATOM 907 N N . GLY F 1 3 ? -21.120 6.771 59.050 1.000 17.496 3 GLY F N 1
ATOM 908 C CA . GLY F 1 3 ? -21.670 6.516 57.737 1.000 16.395 3 GLY F CA 1
ATOM 909 C C . GLY F 1 3 ? -20.552 6.077 56.792 1.000 15.041 3 GLY F C 1
ATOM 910 O O . GLY F 1 3 ? -19.470 6.648 56.788 1.000 16.944 3 GLY F O 1
ATOM 911 N N . PRO F 1 4 ? -20.785 5.075 55.941 1.000 13.247 4 PRO F N 1
ATOM 912 C CA . PRO F 1 4 ? -19.719 4.553 55.088 1.000 13.697 4 PRO F CA 1
ATOM 913 C C . PRO F 1 4 ? -19.326 5.559 54.018 1.000 12.041 4 PRO F C 1
ATOM 914 O O . PRO F 1 4 ? -20.122 6.394 53.575 1.000 11.020 4 PRO F O 1
ATOM 926 N N . GLY F 1 6 ? -18.755 7.006 50.367 1.000 10.577 6 GLY F N 1
ATOM 927 C CA . GLY F 1 6 ? -19.378 6.819 49.075 1.000 10.035 6 GLY F CA 1
ATOM 928 C C . GLY F 1 6 ? -18.537 5.931 48.168 1.000 9.521 6 GLY F C 1
ATOM 929 O O . GLY F 1 6 ? -17.360 5.684 48.417 1.000 10.373 6 GLY F O 1
ATOM 930 N N . PRO F 1 7 ? -19.113 5.572 47.009 1.000 10.474 7 PRO F N 1
ATOM 931 C CA . PRO F 1 7 ? -18.399 4.784 46.031 1.000 11.395 7 PRO F CA 1
ATOM 932 C C . PRO F 1 7 ? -17.220 5.573 45.475 1.000 10.390 7 PRO F C 1
ATOM 933 O O . PRO F 1 7 ? -17.216 6.793 45.379 1.000 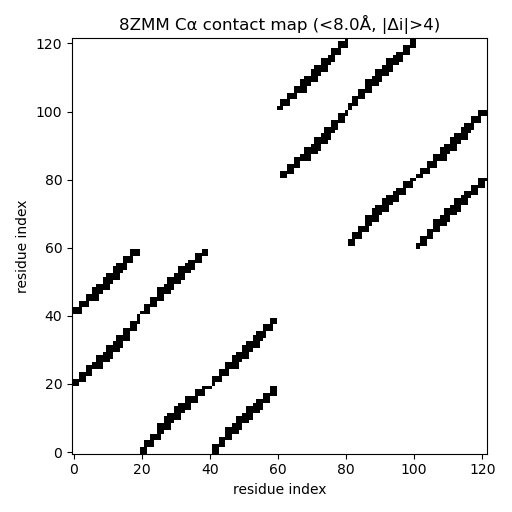9.537 7 PRO F O 1
ATOM 945 N N . GLY F 1 9 ? -14.882 7.393 42.739 1.000 11.308 9 GLY F N 1
ATOM 946 C CA . GLY F 1 9 ? -15.152 8.173 41.557 1.000 11.073 9 GLY F CA 1
ATOM 947 C C . GLY F 1 9 ? -14.838 7.366 40.298 1.000 10.963 9 GLY F C 1
ATOM 948 O O . GLY F 1 9 ? -14.165 6.353 40.331 1.000 11.727 9 GLY F O 1
ATOM 949 N N . GLU F 1 10 ? -15.335 7.861 39.168 1.000 11.585 10 GLU F N 1
ATOM 950 C CA . GLU F 1 10 ? -15.111 7.329 37.842 1.000 12.950 10 GLU F CA 1
ATOM 951 C C . GLU F 1 10 ? -13.626 7.400 37.476 1.000 10.405 10 GLU F C 1
ATOM 952 O O . GLU F 1 10 ? -12.938 8.343 37.804 1.000 10.863 10 GLU F O 1
ATOM 958 N N . LYS F 1 11 ? -13.170 6.403 36.744 1.000 10.700 11 LYS F N 1
ATOM 959 C CA . LYS F 1 11 ? -11.810 6.417 36.226 1.000 10.690 11 LYS F CA 1
ATOM 960 C C . LYS F 1 11 ? -11.663 7.560 35.231 1.000 10.171 11 LYS F C 1
ATOM 961 O O . LYS F 1 11 ? -12.605 7.934 34.520 1.000 11.002 11 LYS F O 1
ATOM 967 N N . GLY F 1 12 ? -10.468 8.152 35.182 1.000 9.101 12 GLY F N 1
ATOM 968 C CA . GLY F 1 12 ? -10.202 9.258 34.288 1.000 8.537 12 GLY F CA 1
ATOM 969 C C . GLY F 1 12 ? -10.240 8.835 32.827 1.000 9.081 12 GLY F C 1
ATOM 970 O O . GLY F 1 12 ? -10.166 7.658 32.489 1.000 10.288 12 GLY F O 1
ATOM 971 N N . ASP F 1 13 ? -10.251 9.841 31.986 1.000 9.740 13 ASP F N 1
ATOM 972 C CA . ASP F 1 13 ? -10.215 9.660 30.547 1.000 10.908 13 ASP F CA 1
ATOM 973 C C . ASP F 1 13 ? -8.873 9.037 30.133 1.000 9.263 13 ASP F C 1
ATOM 974 O O . ASP F 1 13 ? -7.839 9.271 30.743 1.000 8.157 13 ASP F O 1
ATOM 979 N N . ARG F 1 14 ? -8.902 8.269 29.041 1.000 8.777 14 ARG F N 1
ATOM 980 C CA . ARG F 1 14 ? -7.646 7.830 28.464 1.000 8.679 14 ARG F CA 1
ATOM 981 C C . ARG F 1 14 ? -6.859 9.058 28.010 1.000 8.178 14 ARG F C 1
ATOM 982 O O . ARG F 1 14 ? -7.396 10.061 27.544 1.000 9.618 14 ARG F O 1
ATOM 990 N N . GLY F 1 15 ? -5.527 8.967 28.103 1.000 7.779 15 GLY F N 1
ATOM 991 C CA . GLY F 1 15 ? -4.691 10.024 27.613 1.000 7.664 15 GLY F CA 1
ATOM 992 C C . GLY F 1 15 ? -4.847 10.208 26.121 1.000 7.459 15 GLY F C 1
ATOM 993 O O . GLY F 1 15 ? -5.303 9.342 25.376 1.000 8.095 15 GLY F O 1
ATOM 994 N N . PHE F 1 16 ? -4.393 11.361 25.675 1.000 7.814 16 PHE F N 1
ATOM 995 C CA . PHE F 1 16 ? -4.444 11.681 24.264 1.000 7.521 16 PHE F CA 1
ATOM 996 C C . PHE F 1 16 ? -3.393 10.870 23.532 1.000 7.811 16 PHE F C 1
ATOM 997 O O . PHE F 1 16 ? -2.376 10.520 24.082 1.000 8.532 16 PHE F O 1
ATOM 1005 N N . PRO F 1 17 ? -3.612 10.591 22.243 1.000 8.971 17 PRO F N 1
ATOM 1006 C CA . PRO F 1 17 ? -2.606 9.830 21.519 1.000 9.421 17 PRO F CA 1
ATOM 1007 C C . PRO F 1 17 ? -1.345 10.656 21.288 1.000 9.140 17 PRO F C 1
ATOM 1008 O O . PRO F 1 17 ? -1.350 11.887 21.322 1.000 9.685 17 PRO F O 1
ATOM 1012 N N . GLY F 1 18 ? -0.253 9.962 21.008 1.000 9.657 18 GLY F N 1
ATOM 1013 C CA . GLY F 1 18 ? 0.980 10.652 20.685 1.000 9.493 18 GLY F CA 1
ATOM 1014 C C . GLY F 1 18 ? 0.880 11.276 19.305 1.000 10.002 18 GLY F C 1
ATOM 1015 O O . GLY F 1 18 ? -0.047 11.012 18.526 1.000 11.092 18 GLY F O 1
ATOM 1016 N N . PRO F 1 19 ? 1.813 12.194 18.986 1.000 11.686 19 PRO F N 1
ATOM 1017 C CA . PRO F 1 19 ? 1.833 12.807 17.662 1.000 11.656 19 PRO F CA 1
ATOM 1018 C C . PRO F 1 19 ? 2.306 11.815 16.598 1.000 10.635 19 PRO F C 1
ATOM 1019 O O . PRO F 1 19 ? 2.854 10.762 16.900 1.000 10.609 19 PRO F O 1
ATOM 1031 N N . GLY F 1 21 ? 4.629 9.990 13.975 1.000 10.324 21 GLY F N 1
ATOM 1032 C CA . GLY F 1 21 ? 6.041 9.656 14.011 1.000 10.359 21 GLY F CA 1
ATOM 1033 C C . GLY F 1 21 ? 6.902 10.509 13.090 1.000 11.123 21 GLY F C 1
ATOM 1034 O O . GLY F 1 21 ? 6.422 11.277 12.265 1.000 11.459 21 GLY F O 1
ATOM 1035 N N . PRO F 1 22 ? 8.236 10.320 13.187 1.000 13.087 22 PRO F N 1
ATOM 1036 C CA . PRO F 1 22 ? 9.179 10.998 12.323 1.000 15.127 22 PRO F CA 1
ATOM 1037 C C . PRO F 1 22 ? 9.027 10.519 10.890 1.000 13.351 22 PRO F C 1
ATOM 1038 O O . PRO F 1 22 ? 8.568 9.410 10.648 1.000 13.239 22 PRO F O 1
ATOM 1050 N N . GLY F 1 24 ? 9.959 8.808 7.387 1.000 15.550 24 GLY F N 1
ATOM 1051 C CA . GLY F 1 24 ? 10.792 7.703 6.941 1.000 17.196 24 GLY F CA 1
ATOM 1052 C C . GLY F 1 24 ? 12.069 8.187 6.271 1.000 20.129 24 GLY F C 1
ATOM 1053 O O . GLY F 1 24 ? 12.175 9.349 5.855 1.000 18.125 24 GLY F O 1
ATOM 1054 N N . PRO F 1 25 ? 13.043 7.266 6.085 1.000 24.511 25 PRO F N 1
ATOM 1055 C CA . PRO F 1 25 ? 14.248 7.528 5.297 1.000 26.928 25 PRO F CA 1
ATOM 1056 C C . PRO F 1 25 ? 13.986 8.089 3.902 1.000 28.489 25 PRO F C 1
ATOM 1057 O O . PRO F 1 25 ? 13.041 7.658 3.228 1.000 24.141 25 PRO F O 1
ATOM 1069 N N . GLY F 1 27 ? 14.210 8.851 -0.195 1.000 40.094 27 GLY F N 1
ATOM 1070 C CA . GLY F 1 27 ? 14.567 8.218 -1.458 1.000 45.561 27 GLY F CA 1
ATOM 1071 C C . GLY F 1 27 ? 15.998 8.535 -1.871 1.000 53.580 27 GLY F C 1
ATOM 1072 O O . GLY F 1 27 ? 16.364 9.738 -1.889 1.000 58.070 27 GLY F O 1
#